Protein AF-A0AAE9XSB2-F1 (afdb_monomer_lite)

Foldseek 3Di:
DDKDKDKDKDFFPAFFDFVVGPDTAGGGIKIKIWIWDWDDDPVDTDIDTDWMKIWHDADPVHHPDTDIDIDDPVRVVVRVCCSVVVPDPPPPPDPPCPDDDDDDDDDDDDDDDDDDDDDDDDDDDDDDD

Radius of gyration: 36.3 Å; chains: 1; bounding box: 43×103×54 Å

Sequence (129 aa):
MTTRTITQTVFFQRPFTLKGYAKTLAPGVYDIEIEEQILDTMTARAYRQTQVSIHLPPDPDRPGVEETLVIDPQVLDAALLDDISSHRPQQRGGRDTTKRRTASAIERGENEGMALANQPGSNTLKLPF

Structure (mmCIF, N/CA/C/O backbone):
data_AF-A0AAE9XSB2-F1
#
_entry.id   AF-A0AAE9XSB2-F1
#
loop_
_atom_site.group_PDB
_atom_site.id
_atom_site.type_symbol
_atom_site.label_atom_id
_atom_site.label_alt_id
_atom_site.label_comp_id
_atom_site.label_asym_id
_atom_site.label_entity_id
_atom_site.label_seq_id
_atom_site.pdbx_PDB_ins_code
_atom_site.Cartn_x
_atom_site.Cartn_y
_atom_site.Cartn_z
_atom_site.occupancy
_atom_site.B_iso_or_equiv
_atom_site.auth_seq_id
_atom_site.auth_comp_id
_atom_site.auth_asym_id
_atom_site.auth_atom_id
_atom_site.pdbx_PDB_model_num
ATOM 1 N N . MET A 1 1 ? -20.238 14.917 5.922 1.00 66.75 1 MET A N 1
ATOM 2 C CA . MET A 1 1 ? -19.422 13.690 5.819 1.00 66.75 1 MET A CA 1
ATOM 3 C C . MET A 1 1 ? -18.073 14.023 6.422 1.00 66.75 1 MET A C 1
ATOM 5 O O . MET A 1 1 ? -17.483 14.994 5.970 1.00 66.75 1 MET A O 1
ATOM 9 N N . THR A 1 2 ? -17.635 13.312 7.461 1.00 84.00 2 THR A N 1
ATOM 10 C CA . THR A 1 2 ? -16.326 13.554 8.087 1.00 84.00 2 THR A CA 1
ATOM 11 C C . THR A 1 2 ? -15.420 12.387 7.730 1.00 84.00 2 THR A C 1
ATOM 13 O O . THR A 1 2 ? -15.697 11.257 8.129 1.00 84.00 2 THR A O 1
ATOM 16 N N . THR A 1 3 ? -14.381 12.649 6.947 1.00 85.69 3 THR A N 1
ATOM 17 C CA . THR A 1 3 ? -13.362 11.668 6.568 1.00 85.69 3 THR A CA 1
ATOM 18 C C . THR A 1 3 ? -12.027 12.058 7.189 1.00 85.69 3 THR A C 1
ATOM 20 O O . THR A 1 3 ? -11.759 13.234 7.450 1.00 85.69 3 THR A O 1
ATOM 23 N N . ARG A 1 4 ? -11.211 11.054 7.495 1.00 90.75 4 ARG A N 1
ATOM 24 C CA . ARG A 1 4 ? -9.850 11.205 7.998 1.00 90.75 4 ARG A CA 1
ATOM 25 C C . ARG A 1 4 ? -8.937 10.342 7.143 1.00 90.75 4 ARG A C 1
ATOM 27 O O . ARG A 1 4 ? -9.234 9.175 6.929 1.00 90.75 4 ARG A O 1
ATOM 34 N N . THR A 1 5 ? -7.803 10.894 6.740 1.00 93.00 5 THR A N 1
ATOM 35 C CA . THR A 1 5 ? -6.742 10.128 6.083 1.00 93.00 5 THR A CA 1
ATOM 36 C C . THR A 1 5 ? -5.683 9.736 7.107 1.00 93.00 5 THR A C 1
ATOM 38 O O . THR A 1 5 ? -5.277 10.557 7.936 1.00 93.00 5 THR A O 1
ATOM 41 N N . ILE A 1 6 ? -5.246 8.480 7.067 1.00 93.81 6 ILE A N 1
ATOM 42 C CA . ILE A 1 6 ? -4.140 7.957 7.867 1.00 93.81 6 ILE A CA 1
ATOM 43 C C . ILE A 1 6 ? -3.034 7.511 6.920 1.00 93.81 6 ILE A C 1
ATOM 45 O O . ILE A 1 6 ? -3.209 6.557 6.168 1.00 93.81 6 ILE A O 1
ATOM 49 N N . THR A 1 7 ? -1.881 8.165 7.000 1.00 94.56 7 THR A N 1
ATOM 50 C CA . THR A 1 7 ? -0.676 7.737 6.286 1.00 94.56 7 THR A CA 1
ATOM 51 C C . THR A 1 7 ? 0.070 6.700 7.116 1.00 94.56 7 THR A C 1
ATOM 53 O O . THR A 1 7 ? 0.304 6.906 8.309 1.00 94.56 7 THR A O 1
ATOM 56 N N . GLN A 1 8 ? 0.428 5.584 6.494 1.00 94.06 8 GLN A N 1
ATOM 57 C CA . GLN A 1 8 ? 1.214 4.514 7.099 1.00 94.06 8 GLN A CA 1
ATOM 58 C C . GLN A 1 8 ? 2.233 3.987 6.098 1.00 94.06 8 GLN A C 1
ATOM 60 O O . GLN A 1 8 ? 2.071 4.137 4.893 1.00 94.06 8 GLN A O 1
ATOM 65 N N . THR A 1 9 ? 3.259 3.321 6.607 1.00 94.12 9 THR A N 1
ATOM 66 C CA . THR A 1 9 ? 4.289 2.695 5.786 1.00 94.12 9 THR A CA 1
ATOM 67 C C . THR A 1 9 ? 4.251 1.193 6.035 1.00 94.12 9 THR A C 1
ATOM 69 O O . THR A 1 9 ? 4.325 0.749 7.183 1.00 94.12 9 THR A O 1
ATOM 72 N N . VAL A 1 10 ? 4.123 0.406 4.969 1.00 92.88 10 VAL A N 1
ATOM 73 C CA . VAL A 1 10 ? 4.097 -1.061 5.022 1.00 92.88 10 VAL A CA 1
ATOM 74 C C . VAL A 1 10 ? 5.321 -1.636 4.325 1.00 92.88 10 VAL A C 1
ATOM 76 O O . VAL A 1 10 ? 5.852 -1.058 3.378 1.00 92.88 10 VAL A O 1
ATOM 79 N N . PHE A 1 11 ? 5.787 -2.784 4.806 1.00 93.19 11 PHE A N 1
ATOM 80 C CA . PHE A 1 11 ? 6.932 -3.479 4.236 1.00 93.19 11 PHE A CA 1
ATOM 81 C C . PHE A 1 11 ? 6.503 -4.842 3.710 1.00 93.19 11 PHE A C 1
ATOM 83 O O . PHE A 1 11 ? 5.978 -5.654 4.468 1.00 93.19 11 PHE A O 1
ATOM 90 N N . PHE A 1 12 ? 6.773 -5.085 2.430 1.00 93.06 12 PHE A N 1
ATOM 91 C CA . PHE A 1 12 ? 6.585 -6.377 1.785 1.00 93.06 12 PHE A CA 1
ATOM 92 C C . PHE A 1 12 ? 7.937 -7.059 1.621 1.00 93.06 12 PHE A C 1
ATOM 94 O O . PHE A 1 12 ? 8.843 -6.531 0.969 1.00 93.06 12 PHE A O 1
ATOM 101 N N . GLN A 1 13 ? 8.079 -8.254 2.187 1.00 91.75 13 GLN A N 1
ATOM 102 C CA . GLN A 1 13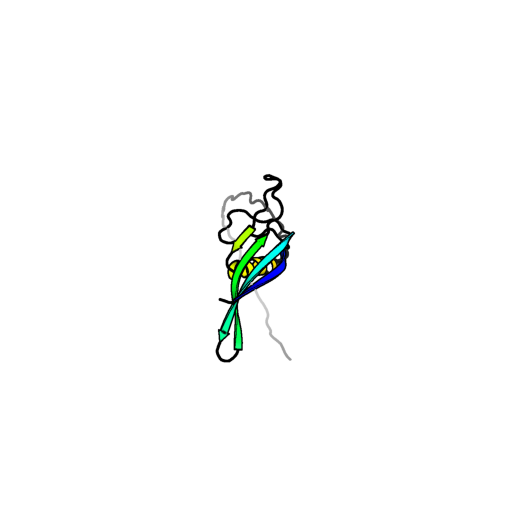 ? 9.316 -9.030 2.107 1.00 91.75 13 GLN A CA 1
ATOM 103 C C . GLN A 1 13 ? 9.529 -9.629 0.717 1.00 91.75 13 GLN A C 1
ATOM 105 O O . GLN A 1 13 ? 10.653 -9.991 0.356 1.00 91.75 13 GLN A O 1
ATOM 110 N N . ARG A 1 14 ? 8.451 -9.786 -0.056 1.00 89.44 14 ARG A N 1
ATOM 111 C CA . ARG A 1 14 ? 8.451 -10.514 -1.326 1.00 89.44 14 ARG A CA 1
ATOM 112 C C . ARG A 1 14 ? 7.662 -9.786 -2.405 1.00 89.44 14 ARG A C 1
ATOM 114 O O . ARG A 1 14 ? 6.856 -8.915 -2.089 1.00 89.44 14 ARG A O 1
ATOM 121 N N . PRO A 1 15 ? 7.891 -10.137 -3.684 1.00 91.56 15 PRO A N 1
ATOM 122 C CA . PRO A 1 15 ? 7.039 -9.651 -4.751 1.00 91.56 15 PRO A CA 1
ATOM 123 C C . PRO A 1 15 ? 5.589 -10.065 -4.498 1.00 91.56 15 PRO A C 1
ATOM 125 O O . PRO A 1 15 ? 5.328 -11.231 -4.197 1.00 91.56 15 PRO A O 1
ATOM 128 N N . PHE A 1 16 ? 4.662 -9.127 -4.642 1.00 90.94 16 PHE A N 1
ATOM 129 C CA . PHE A 1 16 ? 3.240 -9.341 -4.382 1.00 90.94 16 PHE A CA 1
ATOM 130 C C . PHE A 1 16 ? 2.395 -8.808 -5.540 1.00 90.94 16 PHE A C 1
ATOM 132 O O . PHE A 1 16 ? 2.852 -8.023 -6.373 1.00 90.94 16 PHE A O 1
ATOM 139 N N . THR A 1 17 ? 1.149 -9.264 -5.619 1.00 90.19 17 THR A N 1
ATOM 140 C CA . THR A 1 17 ? 0.180 -8.791 -6.615 1.00 90.19 17 THR A CA 1
ATOM 141 C C . THR A 1 17 ? -1.041 -8.249 -5.897 1.00 90.19 17 THR A C 1
ATOM 143 O O . THR A 1 17 ? -1.435 -8.763 -4.851 1.00 90.19 17 THR A O 1
ATOM 146 N N . LEU A 1 18 ? -1.639 -7.202 -6.455 1.00 90.56 18 LEU A N 1
ATOM 147 C CA . LEU A 1 18 ? -2.861 -6.612 -5.927 1.00 90.56 18 LEU A CA 1
ATOM 148 C C . LEU A 1 18 ? -4.009 -6.938 -6.870 1.00 90.56 18 LEU A C 1
ATOM 150 O O . LEU A 1 18 ? -3.881 -6.854 -8.093 1.00 90.56 18 LEU A O 1
ATOM 154 N N . LYS A 1 19 ? -5.161 -7.305 -6.311 1.00 86.19 19 LYS A N 1
ATOM 155 C CA . LYS A 1 19 ? -6.351 -7.578 -7.116 1.00 86.19 19 LYS A CA 1
ATOM 156 C C . LYS A 1 19 ? -6.744 -6.314 -7.887 1.00 86.19 19 LYS A C 1
ATOM 158 O O . LYS A 1 19 ? -6.978 -5.274 -7.286 1.00 86.19 19 LYS A O 1
ATOM 163 N N . GLY A 1 20 ? -6.844 -6.425 -9.211 1.00 81.69 20 GLY A N 1
ATOM 164 C CA . GLY A 1 20 ? -7.117 -5.286 -10.097 1.00 81.69 20 GLY A CA 1
ATOM 165 C C . GLY A 1 20 ? -5.863 -4.608 -10.654 1.00 81.69 20 GLY A C 1
ATOM 166 O O . GLY A 1 20 ? -5.986 -3.764 -11.536 1.00 81.69 20 GLY A O 1
ATOM 167 N N . TYR A 1 21 ? -4.669 -5.024 -10.223 1.00 86.69 21 TYR A N 1
ATOM 168 C CA . TYR A 1 21 ? -3.400 -4.580 -10.783 1.00 86.69 21 TYR A CA 1
ATOM 169 C C . TYR A 1 21 ? -2.684 -5.749 -11.464 1.00 86.69 21 TYR A C 1
ATOM 171 O O . TYR A 1 21 ? -2.378 -6.765 -10.846 1.00 86.69 21 TYR A O 1
ATOM 179 N N . ALA A 1 22 ? -2.450 -5.627 -12.771 1.00 84.50 22 ALA A N 1
ATOM 180 C CA . ALA A 1 22 ? -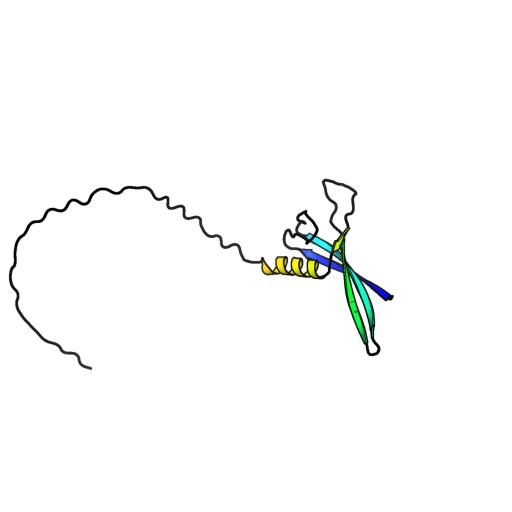1.924 -6.730 -13.577 1.00 84.50 22 ALA A CA 1
ATOM 181 C C . ALA A 1 22 ? -0.424 -6.988 -13.358 1.00 84.50 22 ALA A C 1
ATOM 183 O O . ALA A 1 22 ? 0.060 -8.078 -13.661 1.00 84.50 22 ALA A O 1
ATOM 184 N N . LYS A 1 23 ? 0.322 -5.991 -12.868 1.00 85.88 23 LYS A N 1
ATOM 185 C CA . LYS A 1 23 ? 1.762 -6.124 -12.642 1.00 85.88 23 LYS A CA 1
ATOM 186 C C . LYS A 1 23 ? 2.040 -6.681 -11.245 1.00 85.88 23 LYS A C 1
ATOM 188 O O . LYS A 1 23 ? 1.304 -6.442 -10.291 1.00 85.88 23 LYS A O 1
ATOM 193 N N . THR A 1 24 ? 3.141 -7.415 -11.133 1.00 89.94 24 THR A N 1
ATOM 194 C CA . THR A 1 24 ? 3.710 -7.798 -9.836 1.00 89.94 24 THR A CA 1
ATOM 195 C C . THR A 1 24 ? 4.551 -6.646 -9.305 1.00 89.94 24 THR A C 1
ATOM 197 O O . THR A 1 24 ? 5.398 -6.122 -10.026 1.00 89.94 24 THR A O 1
ATOM 200 N N . LEU A 1 25 ? 4.309 -6.261 -8.056 1.00 90.19 25 LEU A N 1
ATOM 201 C CA . LEU A 1 25 ? 5.059 -5.230 -7.353 1.00 90.19 25 LEU A CA 1
ATOM 202 C C . LEU A 1 25 ? 6.299 -5.838 -6.700 1.00 90.19 25 LEU A C 1
ATOM 204 O O . LEU A 1 25 ? 6.290 -6.993 -6.272 1.00 90.19 25 LEU A O 1
ATOM 208 N N . ALA A 1 26 ? 7.383 -5.067 -6.655 1.00 89.75 26 ALA A N 1
ATOM 209 C CA . ALA A 1 26 ? 8.642 -5.504 -6.065 1.00 89.75 26 ALA A CA 1
ATOM 210 C C . ALA A 1 26 ? 8.534 -5.598 -4.528 1.00 89.75 26 ALA A C 1
ATOM 212 O O . ALA A 1 26 ? 7.745 -4.873 -3.924 1.00 89.75 26 ALA A O 1
ATOM 213 N N . PRO A 1 27 ? 9.334 -6.444 -3.860 1.00 92.69 27 PRO A N 1
ATOM 214 C CA . PRO A 1 27 ? 9.486 -6.353 -2.412 1.00 92.69 27 PRO A CA 1
ATOM 215 C C . PRO A 1 27 ? 10.057 -4.986 -2.035 1.00 92.69 27 PRO A C 1
ATOM 217 O O . PRO A 1 27 ? 10.897 -4.439 -2.753 1.00 92.69 27 PRO A O 1
ATOM 220 N N . GLY A 1 28 ? 9.633 -4.446 -0.899 1.00 92.00 28 GLY A N 1
ATOM 221 C CA . GLY A 1 28 ? 10.099 -3.141 -0.464 1.00 92.00 28 GLY A CA 1
ATOM 222 C C . GLY A 1 28 ? 9.169 -2.445 0.508 1.00 92.00 28 GLY A C 1
ATOM 223 O O . GLY A 1 28 ? 8.214 -3.017 1.034 1.00 92.00 28 GLY A O 1
ATOM 224 N N . VAL A 1 29 ? 9.509 -1.188 0.753 1.00 92.62 29 VAL A N 1
ATOM 225 C CA . VAL A 1 29 ? 8.753 -0.273 1.599 1.00 92.62 29 VAL A CA 1
ATOM 226 C C . VAL A 1 29 ? 7.800 0.516 0.710 1.00 92.62 29 VAL A C 1
ATOM 228 O O . VAL A 1 29 ? 8.226 1.056 -0.308 1.00 92.62 29 VAL A O 1
ATOM 231 N N . TYR A 1 30 ? 6.532 0.565 1.101 1.00 93.25 30 TYR A N 1
ATOM 232 C CA . TYR A 1 30 ? 5.481 1.283 0.391 1.00 93.25 30 TYR A CA 1
ATOM 233 C C . TYR A 1 30 ? 4.754 2.206 1.357 1.00 93.25 30 TYR A C 1
ATOM 235 O O . TYR A 1 30 ? 4.355 1.784 2.447 1.00 93.25 30 TYR A O 1
ATOM 243 N N . ASP A 1 31 ? 4.552 3.448 0.933 1.00 94.31 31 ASP A N 1
ATOM 244 C CA . ASP A 1 31 ? 3.713 4.394 1.652 1.00 94.31 31 ASP A CA 1
ATOM 245 C C . ASP A 1 31 ? 2.265 4.232 1.205 1.00 94.31 31 ASP A C 1
ATOM 247 O O . ASP A 1 31 ? 1.954 4.142 0.014 1.00 94.31 31 ASP A O 1
ATOM 251 N N . ILE A 1 32 ? 1.377 4.167 2.188 1.00 95.00 32 ILE A N 1
ATOM 252 C CA . ILE A 1 32 ? -0.049 3.973 1.988 1.00 95.00 32 ILE A CA 1
ATOM 253 C C . ILE A 1 32 ? -0.841 5.049 2.716 1.00 95.00 32 ILE A C 1
ATOM 255 O O . ILE A 1 32 ? -0.471 5.520 3.792 1.00 95.00 32 ILE A O 1
ATOM 259 N N . GLU A 1 33 ? -1.982 5.397 2.150 1.00 95.75 33 GLU A N 1
ATOM 260 C CA . GLU A 1 33 ? -2.959 6.292 2.744 1.00 95.75 33 GLU A CA 1
ATOM 261 C C . GLU A 1 33 ? -4.276 5.548 2.884 1.00 95.75 33 GLU A C 1
ATOM 263 O O . GLU A 1 33 ? -4.861 5.096 1.904 1.00 95.75 33 GLU A O 1
ATOM 268 N N . ILE A 1 34 ? -4.743 5.412 4.117 1.00 95.00 34 ILE A N 1
ATOM 269 C CA . ILE A 1 34 ? -6.026 4.799 4.429 1.00 95.00 34 ILE A CA 1
ATOM 270 C C . ILE A 1 34 ? -7.033 5.915 4.644 1.00 95.00 34 ILE A C 1
ATOM 272 O O . ILE A 1 34 ? -6.868 6.750 5.535 1.00 95.00 34 ILE A O 1
ATOM 276 N N . GLU A 1 35 ? -8.088 5.917 3.843 1.00 93.75 35 GLU A N 1
ATOM 277 C CA . GLU A 1 35 ? -9.221 6.799 4.055 1.00 93.75 35 GLU A CA 1
ATOM 278 C C . GLU A 1 35 ? -10.208 6.131 5.013 1.00 93.75 35 GLU A C 1
ATOM 280 O O . GLU A 1 35 ? -10.747 5.054 4.746 1.00 93.75 35 GLU A O 1
ATOM 285 N N . GLU A 1 36 ? -10.437 6.774 6.153 1.00 93.06 36 GLU A N 1
ATOM 286 C CA . GLU A 1 36 ? -11.423 6.377 7.145 1.00 93.06 36 GLU A CA 1
ATOM 287 C C . GLU A 1 36 ? -12.614 7.328 7.114 1.00 93.06 36 GLU A C 1
ATOM 289 O O . GLU A 1 36 ? -12.495 8.540 7.315 1.00 93.06 36 GLU A O 1
ATOM 294 N N . GLN A 1 37 ? -13.802 6.766 6.945 1.00 90.00 37 GLN A N 1
ATOM 295 C CA . GLN A 1 37 ? -15.039 7.481 7.184 1.00 90.00 37 GLN A CA 1
ATOM 296 C C . GLN A 1 37 ? -15.382 7.420 8.672 1.00 90.00 37 GLN A C 1
ATOM 298 O O . GLN A 1 37 ? -15.419 6.343 9.272 1.00 90.00 37 GLN A O 1
ATOM 303 N N . ILE A 1 38 ? -15.679 8.582 9.255 1.00 88.75 38 ILE A N 1
ATOM 304 C CA . ILE A 1 38 ? -16.196 8.685 10.616 1.00 88.75 38 ILE A CA 1
ATOM 305 C C . ILE A 1 38 ? -17.713 8.507 10.568 1.00 88.75 38 ILE A C 1
ATOM 307 O O . ILE A 1 38 ? -18.436 9.309 9.971 1.00 88.75 38 ILE A O 1
ATOM 311 N N . LEU A 1 39 ? -18.187 7.455 11.223 1.00 87.25 39 LEU A N 1
ATOM 312 C CA . LEU A 1 39 ? -19.595 7.197 11.466 1.00 87.25 39 LEU A CA 1
ATOM 313 C C . LEU A 1 39 ? -19.910 7.702 12.873 1.00 87.25 39 LEU A C 1
ATOM 315 O O . LEU A 1 39 ? -19.542 7.085 13.874 1.00 87.25 39 LEU A O 1
ATOM 319 N N . ASP A 1 40 ? -20.557 8.862 12.939 1.00 78.56 40 ASP A N 1
ATOM 320 C CA . ASP A 1 40 ? -21.044 9.414 14.199 1.00 78.56 40 ASP A CA 1
ATOM 321 C C . ASP A 1 40 ? -22.340 8.685 14.567 1.00 78.56 40 ASP A C 1
ATOM 323 O O . ASP A 1 40 ? -23.409 8.943 14.009 1.00 78.56 40 ASP A O 1
ATOM 327 N N . THR A 1 41 ? -22.219 7.672 15.422 1.00 75.88 41 THR A N 1
ATOM 328 C CA . THR A 1 41 ? -23.378 6.960 15.962 1.00 75.88 41 THR A CA 1
ATOM 329 C C . THR A 1 41 ? -23.781 7.621 17.272 1.00 75.88 41 THR A C 1
ATOM 331 O O . THR A 1 41 ? -22.934 8.158 17.979 1.00 75.88 41 THR A O 1
ATOM 334 N N . MET A 1 42 ? -25.063 7.550 17.640 1.00 77.44 42 MET A N 1
ATOM 335 C CA . MET A 1 42 ? -25.606 8.241 18.825 1.00 77.44 42 MET A CA 1
ATOM 336 C C . MET A 1 42 ? -24.881 7.927 20.148 1.00 77.44 42 MET A C 1
ATOM 338 O O . MET A 1 42 ? -25.099 8.618 21.137 1.00 77.44 42 MET A O 1
ATOM 342 N N . THR A 1 43 ? -24.059 6.877 20.192 1.00 75.50 43 THR A N 1
ATOM 343 C CA . THR A 1 43 ? -23.405 6.381 21.410 1.00 75.50 43 THR A CA 1
ATOM 344 C C . THR A 1 43 ? -21.877 6.344 21.317 1.00 75.50 43 THR A C 1
ATOM 346 O O . THR A 1 43 ? -21.222 6.230 22.349 1.00 75.50 43 THR A O 1
ATOM 349 N N . ALA A 1 44 ? -21.295 6.426 20.115 1.00 72.81 44 ALA A N 1
ATOM 350 C CA . ALA A 1 44 ? -19.851 6.330 19.910 1.00 72.81 44 ALA A CA 1
ATOM 351 C C . ALA A 1 44 ? -19.418 6.831 18.526 1.00 72.81 44 ALA A C 1
ATOM 353 O O . ALA A 1 44 ? -20.166 6.776 17.546 1.00 72.81 44 ALA A O 1
ATOM 354 N N . ARG A 1 45 ? -18.145 7.219 18.424 1.00 79.06 45 ARG A N 1
ATOM 355 C CA . ARG A 1 45 ? -17.494 7.445 17.136 1.00 79.06 45 ARG A CA 1
ATOM 356 C C . ARG A 1 45 ? -16.988 6.110 16.584 1.00 79.06 45 ARG A C 1
ATOM 358 O O . ARG A 1 45 ? -16.063 5.529 17.147 1.00 79.06 45 ARG A O 1
ATOM 365 N N . ALA A 1 46 ? -17.597 5.635 15.502 1.00 83.75 46 ALA A N 1
ATOM 366 C CA . ALA A 1 46 ? -17.143 4.464 14.760 1.00 83.75 46 ALA A CA 1
ATOM 367 C C . ALA A 1 46 ? -16.334 4.899 13.529 1.00 83.75 46 ALA A C 1
ATOM 369 O O . ALA A 1 46 ? -16.571 5.965 12.962 1.00 83.75 46 ALA A O 1
ATOM 370 N N . TYR A 1 47 ? -15.378 4.070 13.115 1.00 86.06 47 TYR A N 1
ATOM 371 C CA . TYR A 1 47 ? -14.519 4.328 11.961 1.00 86.06 47 TYR A CA 1
ATOM 372 C C . TYR A 1 47 ? -14.630 3.152 11.001 1.00 86.06 47 TYR A C 1
ATOM 374 O O . TYR A 1 47 ? -14.577 1.996 11.422 1.00 86.06 47 TYR A O 1
ATOM 382 N N . ARG A 1 48 ? -14.804 3.444 9.714 1.00 88.81 48 ARG A N 1
ATOM 383 C CA . ARG A 1 48 ? -14.763 2.439 8.653 1.00 88.81 48 ARG A CA 1
ATOM 384 C C . ARG A 1 48 ? -13.739 2.871 7.621 1.00 88.81 48 ARG A C 1
ATOM 386 O O . ARG A 1 48 ? -13.865 3.957 7.067 1.00 88.81 48 ARG A O 1
ATOM 393 N N . GLN A 1 49 ? -12.787 1.995 7.326 1.00 91.75 49 GLN A N 1
ATOM 394 C CA . GLN A 1 49 ? -11.892 2.178 6.190 1.00 91.75 49 GLN A CA 1
ATOM 395 C C . GLN A 1 49 ? -12.702 2.048 4.898 1.00 91.75 49 GLN A C 1
ATOM 397 O O . GLN A 1 49 ? -13.412 1.058 4.696 1.00 91.75 49 GLN A O 1
ATOM 402 N N . THR A 1 50 ? -12.655 3.074 4.058 1.00 90.25 50 THR A N 1
ATOM 403 C CA . THR A 1 50 ? -13.381 3.118 2.784 1.00 90.25 50 THR A CA 1
ATOM 404 C C . THR A 1 50 ? -12.475 2.819 1.607 1.00 90.25 50 THR A C 1
ATOM 406 O O . THR A 1 50 ? -12.947 2.258 0.622 1.00 90.25 50 THR A O 1
ATOM 409 N N . GLN A 1 51 ? -11.195 3.174 1.708 1.00 92.69 51 GLN A N 1
ATOM 410 C CA . GLN A 1 51 ? -10.249 3.067 0.609 1.00 92.69 51 GLN A CA 1
ATOM 411 C C . GLN A 1 51 ? -8.810 3.036 1.125 1.00 92.69 51 GLN A C 1
ATOM 413 O O . GLN A 1 51 ? -8.512 3.631 2.161 1.00 92.69 51 GLN A O 1
ATOM 418 N N . VAL A 1 52 ? -7.919 2.385 0.376 1.00 94.75 52 VAL A N 1
ATOM 419 C CA . VAL A 1 52 ? -6.471 2.515 0.553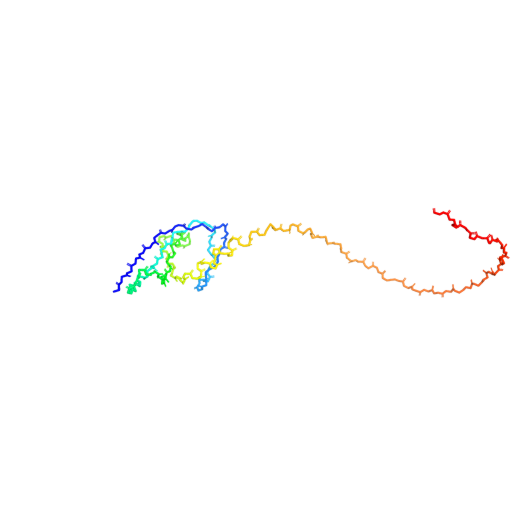 1.00 94.75 52 VAL A CA 1
ATOM 420 C C . VAL A 1 52 ? -5.828 2.972 -0.750 1.00 94.75 52 VAL A C 1
ATOM 422 O O . VAL A 1 52 ? -6.062 2.382 -1.803 1.00 94.75 52 VAL A O 1
ATOM 425 N N . SER A 1 53 ? -5.000 4.005 -0.669 1.00 94.75 53 SER A N 1
ATOM 426 C CA . SER A 1 53 ? -4.136 4.468 -1.751 1.00 94.75 53 SER A CA 1
ATOM 427 C C . SER A 1 53 ? -2.705 4.016 -1.470 1.00 94.75 53 SER A C 1
ATOM 429 O O . SER A 1 53 ? -2.199 4.250 -0.379 1.00 94.75 53 SER A O 1
ATOM 431 N N . ILE A 1 54 ? -2.051 3.358 -2.423 1.00 93.62 54 ILE A N 1
ATOM 432 C CA . ILE A 1 54 ? -0.664 2.893 -2.317 1.00 93.62 54 ILE A CA 1
ATOM 433 C C . ILE A 1 54 ? 0.185 3.693 -3.291 1.00 93.62 54 ILE A C 1
ATOM 435 O O . ILE A 1 54 ? -0.088 3.683 -4.491 1.00 93.62 54 ILE A O 1
ATOM 439 N N . HIS A 1 55 ? 1.230 4.336 -2.786 1.00 92.50 55 HIS A N 1
ATOM 440 C CA . HIS A 1 55 ? 2.209 5.042 -3.603 1.00 92.50 55 HIS A CA 1
ATOM 441 C C . HIS A 1 55 ? 3.270 4.060 -4.087 1.00 92.50 55 HIS A C 1
ATOM 443 O O . HIS A 1 55 ? 3.962 3.426 -3.286 1.00 92.50 55 HIS A O 1
ATOM 449 N N . LEU A 1 56 ? 3.366 3.887 -5.403 1.00 89.25 56 LEU A N 1
ATOM 450 C CA . LEU A 1 56 ? 4.347 2.996 -6.002 1.00 89.25 56 LEU A CA 1
ATOM 451 C C . LEU A 1 56 ? 5.706 3.691 -6.131 1.00 89.25 56 LEU A C 1
ATOM 453 O O . LEU A 1 56 ? 5.764 4.892 -6.408 1.00 89.25 56 LEU A O 1
ATOM 457 N N . PRO A 1 57 ? 6.812 2.942 -5.980 1.00 82.88 57 PRO A N 1
ATOM 458 C CA . PRO A 1 57 ? 8.131 3.475 -6.262 1.00 82.88 57 PRO A CA 1
ATOM 459 C C . PRO A 1 57 ? 8.244 3.863 -7.746 1.00 82.88 57 PRO A C 1
ATOM 461 O O . PRO A 1 57 ? 7.571 3.261 -8.589 1.00 82.88 57 PRO A O 1
ATOM 464 N N . PRO A 1 58 ? 9.123 4.824 -8.085 1.00 81.69 58 PRO A N 1
ATOM 465 C CA . PRO A 1 58 ? 9.338 5.247 -9.462 1.00 81.69 58 PRO A CA 1
ATOM 466 C C . PRO A 1 58 ? 9.662 4.059 -10.370 1.00 81.69 58 PRO A C 1
ATOM 468 O O . PRO A 1 58 ? 10.596 3.298 -10.102 1.00 81.69 58 PRO A O 1
ATOM 471 N N . ASP A 1 59 ? 8.902 3.915 -11.453 1.00 78.75 59 ASP A N 1
ATOM 472 C CA . ASP A 1 59 ? 9.148 2.878 -12.451 1.00 78.75 59 ASP A CA 1
ATOM 473 C C . ASP A 1 59 ? 10.388 3.282 -13.283 1.00 78.75 59 ASP A C 1
ATOM 475 O O . ASP A 1 59 ? 10.393 4.361 -13.889 1.00 78.75 59 ASP A O 1
ATOM 479 N N . PRO A 1 60 ? 11.463 2.468 -13.320 1.00 76.81 60 PRO A N 1
ATOM 480 C CA . PRO A 1 60 ? 12.665 2.790 -14.088 1.00 76.81 60 PRO A CA 1
ATOM 481 C C . PRO A 1 60 ? 12.398 2.872 -15.597 1.00 76.81 60 PRO A C 1
ATOM 483 O O . PRO A 1 60 ? 13.114 3.591 -16.295 1.00 76.81 60 PRO A O 1
ATOM 486 N N . ASP A 1 61 ? 11.358 2.196 -16.095 1.00 78.69 61 ASP A N 1
ATOM 487 C CA . ASP A 1 61 ? 10.938 2.270 -17.496 1.00 78.69 61 ASP A CA 1
ATOM 488 C C . ASP A 1 61 ? 10.128 3.547 -17.786 1.00 78.69 61 ASP A C 1
ATOM 490 O O . ASP A 1 61 ? 9.935 3.923 -18.947 1.00 78.69 61 ASP A O 1
ATOM 494 N N . ARG A 1 62 ? 9.640 4.233 -16.743 1.00 77.19 62 ARG A N 1
ATOM 495 C CA . ARG A 1 62 ? 8.863 5.480 -16.830 1.00 77.19 62 ARG A CA 1
ATOM 496 C C . ARG A 1 62 ? 9.362 6.515 -15.816 1.00 77.19 62 ARG A C 1
ATOM 498 O O . ARG A 1 62 ? 8.639 6.871 -14.881 1.00 77.19 62 ARG A O 1
ATOM 505 N N . PRO A 1 63 ? 10.584 7.041 -16.005 1.00 77.56 63 PRO A N 1
ATOM 506 C CA . PRO A 1 63 ? 11.152 8.015 -15.085 1.00 77.56 63 PRO A CA 1
ATOM 507 C C . PRO A 1 63 ? 10.267 9.266 -14.994 1.00 77.56 63 PRO A C 1
ATOM 509 O O . PRO A 1 63 ? 9.861 9.829 -16.011 1.00 77.56 63 PRO A O 1
ATOM 512 N N . GLY A 1 64 ? 9.985 9.705 -13.766 1.00 77.75 64 GLY A N 1
ATOM 513 C CA . GLY A 1 64 ? 9.179 10.900 -13.487 1.00 77.75 64 GLY A CA 1
ATOM 514 C C . GLY A 1 64 ? 7.665 10.676 -13.446 1.00 77.75 64 GLY A C 1
ATOM 515 O O . GLY A 1 64 ? 6.927 11.649 -13.323 1.00 77.75 64 GLY A O 1
ATOM 516 N N . VAL A 1 65 ? 7.194 9.428 -13.539 1.00 80.69 65 VAL A N 1
ATOM 517 C CA . VAL A 1 65 ? 5.785 9.082 -13.313 1.00 80.69 65 VAL A CA 1
ATOM 518 C C . VAL A 1 65 ? 5.621 8.552 -11.891 1.00 80.69 65 VAL A C 1
ATOM 520 O O . VAL A 1 65 ? 6.143 7.489 -11.562 1.00 80.69 65 VAL A O 1
ATOM 523 N N . GLU A 1 66 ? 4.884 9.289 -11.061 1.00 83.62 66 GLU A N 1
ATOM 524 C CA . GLU A 1 66 ? 4.379 8.788 -9.781 1.00 83.62 66 GLU A CA 1
ATOM 525 C C . GLU A 1 66 ? 3.063 8.047 -10.033 1.00 83.62 66 GLU A C 1
ATOM 527 O O . GLU A 1 66 ? 2.140 8.587 -10.647 1.00 83.62 66 GLU A O 1
ATOM 532 N N . GLU A 1 67 ? 2.987 6.789 -9.604 1.00 87.94 67 GLU A N 1
ATOM 533 C CA . GLU A 1 67 ? 1.796 5.957 -9.767 1.00 87.94 67 GLU A CA 1
ATOM 534 C C . GLU A 1 67 ? 1.198 5.672 -8.388 1.00 87.94 67 GLU A C 1
ATOM 536 O O . GLU A 1 67 ? 1.864 5.134 -7.504 1.00 87.94 67 GLU A O 1
ATOM 541 N N . THR A 1 68 ? -0.072 6.032 -8.206 1.00 91.06 68 THR A N 1
ATOM 542 C CA . THR A 1 68 ? -0.831 5.738 -6.987 1.00 91.06 68 THR A CA 1
ATOM 543 C C . THR A 1 68 ? -1.939 4.753 -7.323 1.00 91.06 68 THR A C 1
ATOM 545 O O . THR A 1 68 ? -2.767 5.004 -8.202 1.00 91.06 68 THR A O 1
ATOM 548 N N . LEU A 1 69 ? -1.974 3.627 -6.614 1.00 91.56 69 LEU A N 1
ATOM 549 C CA . LEU A 1 69 ? -3.013 2.617 -6.768 1.00 91.56 69 LEU A CA 1
ATOM 550 C C . LEU A 1 69 ? -4.080 2.775 -5.702 1.00 91.56 69 LEU A C 1
ATOM 552 O O . LEU A 1 69 ? -3.781 2.769 -4.515 1.00 91.56 69 LEU A O 1
ATOM 556 N N . VAL A 1 70 ? -5.333 2.830 -6.134 1.00 93.94 70 VAL A N 1
ATOM 557 C CA . VAL A 1 70 ? -6.492 2.822 -5.247 1.00 93.94 70 VAL A CA 1
ATOM 558 C C . VAL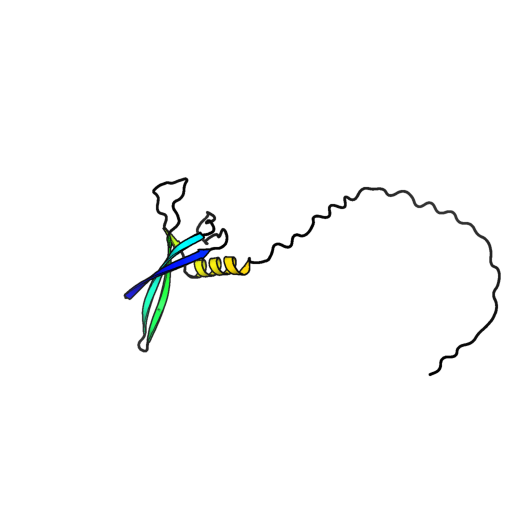 A 1 70 ? -7.044 1.405 -5.159 1.00 93.94 70 VAL A C 1
ATOM 560 O O . VAL A 1 70 ? -7.454 0.833 -6.171 1.00 93.94 70 VAL A O 1
ATOM 563 N N . ILE A 1 71 ? -7.068 0.842 -3.954 1.00 93.75 71 ILE A N 1
ATOM 564 C CA . ILE A 1 71 ? -7.551 -0.512 -3.683 1.00 93.75 71 ILE A CA 1
ATOM 565 C C . ILE A 1 71 ? -8.524 -0.546 -2.499 1.00 93.75 71 ILE A C 1
ATOM 567 O O . ILE A 1 71 ? -8.584 0.367 -1.673 1.00 93.75 71 ILE A O 1
ATOM 571 N N . ASP A 1 72 ? -9.287 -1.636 -2.413 1.00 93.12 72 ASP A N 1
ATOM 572 C CA . ASP A 1 72 ? -10.095 -1.942 -1.232 1.00 93.12 72 ASP A CA 1
ATOM 573 C C . ASP A 1 72 ? -9.177 -2.356 -0.060 1.00 93.12 72 ASP A C 1
ATOM 575 O O . ASP A 1 72 ? -8.219 -3.106 -0.292 1.00 93.12 72 ASP A O 1
ATOM 579 N N . PRO A 1 73 ? -9.459 -1.928 1.186 1.00 92.50 73 PRO A N 1
ATOM 580 C CA . PRO A 1 73 ? -8.681 -2.330 2.360 1.00 92.50 73 PRO A CA 1
ATOM 581 C C . PRO A 1 73 ? -8.467 -3.848 2.489 1.00 92.50 73 PRO A C 1
ATOM 583 O O . PRO A 1 73 ? -7.370 -4.292 2.822 1.00 92.50 73 PRO A O 1
ATOM 586 N N . GLN A 1 74 ? -9.458 -4.666 2.119 1.00 93.06 74 GLN A N 1
ATOM 587 C CA . GLN A 1 74 ? -9.359 -6.130 2.186 1.00 93.06 74 GLN A CA 1
ATOM 588 C C . GLN A 1 74 ? -8.318 -6.702 1.216 1.00 93.06 74 GLN A C 1
ATOM 590 O O . GLN A 1 74 ? -7.778 -7.785 1.444 1.00 93.06 74 GLN A O 1
ATOM 595 N N . VAL A 1 75 ? -8.038 -5.999 0.113 1.00 93.31 75 VAL A N 1
ATOM 596 C CA . VAL A 1 75 ? -7.002 -6.405 -0.845 1.00 93.31 75 VAL A CA 1
ATOM 597 C C . VAL A 1 75 ? -5.615 -6.191 -0.243 1.00 93.31 75 VAL A C 1
ATOM 599 O O . VAL A 1 75 ? -4.750 -7.048 -0.431 1.00 93.31 75 VAL A O 1
ATOM 602 N N . LEU A 1 76 ? -5.412 -5.102 0.509 1.00 92.81 76 LEU A N 1
ATOM 603 C CA . LEU A 1 76 ? -4.165 -4.873 1.240 1.00 92.81 76 LEU A CA 1
ATOM 604 C C . LEU A 1 76 ? -3.956 -5.951 2.310 1.00 92.81 76 LEU A C 1
ATOM 606 O O . LEU A 1 76 ? -2.886 -6.555 2.363 1.00 92.81 76 LEU A O 1
ATOM 610 N N . ASP A 1 77 ? -4.986 -6.233 3.111 1.00 93.00 77 ASP A N 1
ATOM 611 C CA . ASP A 1 77 ? -4.919 -7.244 4.173 1.00 93.00 77 ASP A CA 1
ATOM 612 C C . ASP A 1 77 ? -4.576 -8.632 3.621 1.00 93.00 77 ASP A C 1
ATOM 614 O O . ASP A 1 77 ? -3.730 -9.340 4.170 1.00 93.00 77 ASP A O 1
ATOM 618 N N . ALA A 1 78 ? -5.191 -9.019 2.500 1.00 93.00 78 ALA A N 1
ATOM 619 C CA . ALA A 1 78 ? -4.899 -10.286 1.839 1.00 93.00 78 ALA A CA 1
ATOM 620 C C . ALA A 1 78 ? -3.448 -10.356 1.333 1.00 93.00 78 ALA A C 1
ATOM 622 O O . ALA A 1 78 ? -2.800 -11.392 1.490 1.00 93.00 78 ALA A O 1
ATOM 623 N N . ALA A 1 79 ? -2.927 -9.266 0.759 1.00 92.12 79 ALA A N 1
ATOM 624 C CA . ALA A 1 79 ? -1.544 -9.201 0.289 1.00 92.12 79 ALA A CA 1
ATOM 625 C C . ALA A 1 79 ? -0.537 -9.290 1.449 1.00 92.12 79 ALA A C 1
ATOM 627 O O . ALA A 1 79 ? 0.446 -10.023 1.352 1.00 92.12 79 ALA A O 1
ATOM 628 N N . LEU A 1 80 ? -0.802 -8.603 2.566 1.00 92.31 80 LEU A N 1
ATOM 629 C CA . LEU A 1 80 ? 0.026 -8.689 3.774 1.00 92.31 80 LEU A CA 1
ATOM 630 C C . LEU A 1 80 ? -0.015 -10.096 4.386 1.00 92.31 80 LEU A C 1
ATOM 632 O O . LEU A 1 80 ? 1.013 -10.628 4.803 1.00 92.31 80 LEU A O 1
ATOM 636 N N . LEU A 1 81 ? -1.188 -10.734 4.406 1.00 92.75 81 LEU A N 1
ATOM 637 C CA . LEU A 1 81 ? -1.328 -12.096 4.913 1.00 92.75 81 LEU A CA 1
ATOM 638 C C . LEU A 1 81 ? -0.569 -13.115 4.049 1.00 92.75 81 LEU A C 1
ATOM 640 O O . LEU A 1 81 ? 0.056 -14.029 4.594 1.00 92.75 81 LEU A O 1
ATOM 644 N N . ASP A 1 82 ? -0.586 -12.975 2.722 1.00 89.81 82 ASP A N 1
ATOM 645 C CA . ASP A 1 82 ? 0.206 -13.829 1.828 1.00 89.81 82 ASP A CA 1
ATOM 646 C C . ASP A 1 82 ? 1.719 -13.612 2.021 1.00 89.81 82 ASP A C 1
ATOM 648 O O . ASP A 1 82 ? 2.493 -14.577 2.100 1.00 89.81 82 ASP A O 1
ATOM 652 N N . ASP A 1 83 ? 2.146 -12.358 2.212 1.00 90.44 83 ASP A N 1
ATOM 653 C CA . ASP A 1 83 ? 3.547 -12.029 2.490 1.00 90.44 83 ASP A CA 1
ATOM 654 C C . ASP A 1 83 ? 4.047 -12.591 3.834 1.00 90.44 83 ASP A C 1
ATOM 656 O O . ASP A 1 83 ? 5.218 -12.954 3.953 1.00 90.44 83 ASP A O 1
ATOM 660 N N . ILE A 1 84 ? 3.172 -12.793 4.819 1.00 87.44 84 ILE A N 1
ATOM 661 C CA . ILE A 1 84 ? 3.540 -13.448 6.084 1.00 87.44 84 ILE A CA 1
ATOM 662 C C . ILE A 1 84 ? 3.466 -14.980 5.962 1.00 87.44 84 ILE A C 1
ATOM 664 O O . ILE A 1 84 ? 4.375 -15.697 6.384 1.00 87.44 84 ILE A O 1
ATOM 668 N N . SER A 1 85 ? 2.383 -15.510 5.390 1.00 84.19 85 SER A N 1
ATOM 669 C CA . SER A 1 85 ? 2.082 -16.952 5.397 1.00 84.19 85 SER A CA 1
ATOM 670 C C . SER A 1 85 ? 2.962 -17.766 4.456 1.00 84.19 85 SER A C 1
ATOM 672 O O . SER A 1 85 ? 3.346 -18.895 4.774 1.00 84.19 85 SER A O 1
ATOM 674 N N . SER A 1 86 ? 3.362 -17.187 3.327 1.00 67.75 86 SER A N 1
ATOM 675 C CA . SER A 1 86 ? 4.221 -17.877 2.374 1.00 67.75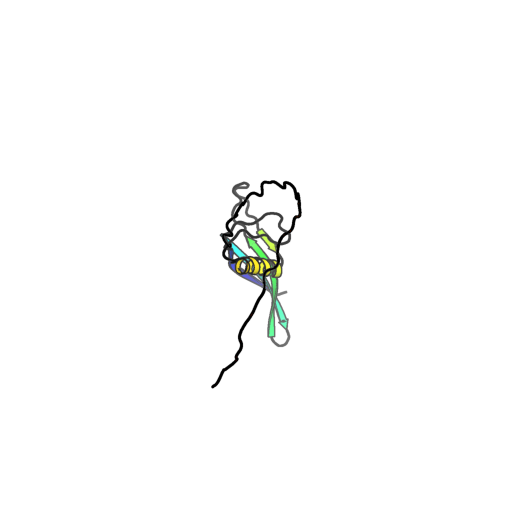 86 SER A CA 1
ATOM 676 C C . SER A 1 86 ? 5.702 -17.936 2.846 1.00 67.75 86 SER A C 1
ATOM 678 O O . SER A 1 86 ? 6.563 -18.344 2.065 1.00 67.75 86 SER A O 1
ATOM 680 N N . HIS A 1 87 ? 6.015 -17.632 4.123 1.00 58.38 87 HIS A N 1
ATOM 681 C CA . HIS A 1 87 ? 7.297 -17.899 4.816 1.00 58.38 87 HIS A CA 1
ATOM 682 C C . HIS A 1 87 ? 7.587 -19.407 5.012 1.00 58.38 87 HIS A C 1
ATOM 684 O O . HIS A 1 87 ? 8.206 -19.836 5.986 1.00 58.38 87 HIS A O 1
ATOM 690 N N . ARG A 1 88 ? 7.155 -20.271 4.089 1.00 53.31 88 ARG A N 1
ATOM 691 C CA . ARG A 1 88 ? 7.540 -21.681 4.129 1.00 53.31 88 ARG A CA 1
ATOM 692 C C . ARG A 1 88 ? 9.012 -21.766 3.714 1.00 53.31 88 ARG A C 1
ATOM 694 O O . ARG A 1 88 ? 9.316 -21.401 2.575 1.00 53.31 88 ARG A O 1
ATOM 701 N N . PRO A 1 89 ? 9.934 -22.258 4.566 1.00 49.00 89 PRO A N 1
ATOM 702 C CA . PRO A 1 89 ? 11.280 -22.555 4.109 1.00 49.00 89 PRO A CA 1
ATOM 703 C C . PRO A 1 89 ? 11.137 -23.532 2.947 1.00 49.00 89 PRO A C 1
ATOM 705 O O . PRO A 1 89 ? 10.548 -24.606 3.097 1.00 49.00 89 PRO A O 1
ATOM 708 N N . GLN A 1 90 ? 11.598 -23.113 1.767 1.00 51.19 90 GLN A N 1
ATOM 709 C CA . GLN A 1 90 ? 11.631 -23.954 0.584 1.00 51.19 90 GLN A CA 1
ATOM 710 C C . GLN A 1 90 ? 12.337 -25.251 0.975 1.00 51.19 90 GLN A C 1
ATOM 712 O O . GLN A 1 90 ? 13.548 -25.266 1.207 1.00 51.19 90 GLN A O 1
ATOM 717 N N . GLN A 1 91 ? 11.572 -26.337 1.094 1.00 50.78 91 GLN A N 1
ATOM 718 C CA . GLN A 1 91 ? 12.133 -27.670 1.190 1.00 50.78 91 GLN A CA 1
ATOM 719 C C . GLN A 1 91 ? 12.990 -27.860 -0.058 1.00 50.78 91 GLN A C 1
ATOM 721 O O . GLN A 1 91 ? 12.480 -28.024 -1.166 1.00 50.78 91 GLN A O 1
ATOM 726 N N . ARG A 1 92 ? 14.310 -27.808 0.138 1.00 47.97 92 ARG A N 1
ATOM 727 C CA . ARG A 1 92 ? 15.322 -28.300 -0.791 1.00 47.97 92 ARG A CA 1
ATOM 728 C C . ARG A 1 92 ? 15.117 -29.811 -0.936 1.00 47.97 92 ARG A C 1
ATOM 730 O O . ARG A 1 92 ? 15.821 -30.606 -0.327 1.00 47.97 92 ARG A O 1
ATOM 737 N N . GLY A 1 93 ? 14.092 -30.205 -1.684 1.00 50.62 93 GLY A N 1
ATOM 738 C CA . GLY A 1 93 ? 13.837 -31.584 -2.069 1.00 50.62 93 GLY A CA 1
ATOM 739 C C . GLY A 1 93 ? 14.753 -31.939 -3.227 1.00 50.62 93 GLY A C 1
ATOM 740 O O . GLY A 1 93 ? 14.512 -31.520 -4.360 1.00 50.62 93 GLY A O 1
ATOM 741 N N . GLY A 1 94 ? 15.831 -32.658 -2.916 1.00 49.72 94 GLY A N 1
ATOM 742 C CA . GLY A 1 94 ? 16.769 -33.208 -3.884 1.00 49.72 94 GLY A CA 1
ATOM 743 C C . GLY A 1 94 ? 16.036 -33.959 -4.990 1.00 49.72 94 GLY A C 1
ATOM 744 O O . GLY A 1 94 ? 15.230 -34.855 -4.748 1.00 49.72 94 GLY A O 1
ATOM 745 N N . ARG A 1 95 ? 16.312 -33.554 -6.225 1.00 50.06 95 ARG A N 1
ATOM 746 C CA . ARG A 1 95 ? 15.810 -34.187 -7.435 1.00 50.06 95 ARG A CA 1
ATOM 747 C C . ARG A 1 95 ? 16.653 -35.450 -7.664 1.00 50.06 95 ARG A C 1
ATOM 749 O O . ARG A 1 95 ? 17.638 -35.394 -8.391 1.00 50.06 95 ARG A O 1
ATOM 756 N N . ASP A 1 96 ? 16.313 -36.552 -6.995 1.00 52.06 96 ASP A N 1
ATOM 757 C CA . ASP A 1 96 ? 16.898 -37.869 -7.272 1.00 52.06 96 ASP A CA 1
ATOM 758 C C . ASP A 1 96 ? 16.341 -38.375 -8.609 1.00 52.06 96 ASP A C 1
ATOM 760 O O . ASP A 1 96 ? 15.235 -38.905 -8.720 1.00 52.06 96 ASP A O 1
ATOM 764 N N . THR A 1 97 ? 17.085 -38.102 -9.674 1.00 56.62 97 THR A N 1
ATOM 765 C CA . THR A 1 97 ? 16.828 -38.605 -11.019 1.00 56.62 97 THR A CA 1
ATOM 766 C C . THR A 1 97 ? 17.447 -39.991 -11.177 1.00 56.62 97 THR A C 1
ATOM 768 O O . THR A 1 97 ? 18.302 -40.203 -12.038 1.00 56.62 97 THR A O 1
ATOM 771 N N . THR A 1 98 ? 16.987 -40.979 -10.405 1.00 54.81 98 THR A N 1
ATOM 772 C CA . THR A 1 98 ? 17.322 -42.376 -10.705 1.00 54.81 98 THR A CA 1
ATOM 773 C C . THR A 1 98 ? 16.518 -42.844 -11.917 1.00 54.81 98 THR A C 1
ATOM 775 O O . THR A 1 98 ? 15.377 -43.308 -11.879 1.00 54.81 98 THR A O 1
ATOM 778 N N . LYS A 1 99 ? 17.167 -42.621 -13.055 1.00 53.84 99 LYS A N 1
ATOM 779 C CA . LYS A 1 99 ? 16.773 -42.953 -14.412 1.00 53.84 99 LYS A CA 1
ATOM 780 C C . LYS A 1 99 ? 16.637 -44.471 -14.557 1.00 53.84 99 LYS A C 1
ATOM 782 O O . LYS A 1 99 ? 17.605 -45.200 -14.738 1.00 53.84 99 LYS A O 1
ATOM 787 N N . ARG A 1 100 ? 15.387 -44.916 -14.544 1.00 59.88 100 ARG A N 1
ATOM 788 C CA . ARG A 1 100 ? 14.869 -46.153 -15.137 1.00 59.88 100 ARG A CA 1
ATOM 789 C C . ARG A 1 100 ? 15.531 -46.446 -16.500 1.00 59.88 100 ARG A C 1
ATOM 791 O O . ARG A 1 100 ? 15.324 -45.675 -17.435 1.00 59.88 100 ARG A O 1
ATOM 798 N N . ARG A 1 101 ? 16.256 -47.565 -16.631 1.00 54.69 101 ARG A N 1
ATOM 799 C CA . ARG A 1 101 ? 16.542 -48.275 -17.902 1.00 54.69 101 ARG A CA 1
ATOM 800 C C . ARG A 1 101 ? 16.702 -49.780 -17.611 1.00 54.69 101 ARG A C 1
ATOM 802 O O . ARG A 1 101 ? 17.623 -50.148 -16.902 1.00 54.69 101 ARG A O 1
ATOM 809 N N . THR A 1 102 ? 15.659 -50.580 -17.889 1.00 50.88 102 THR A N 1
ATOM 810 C CA . THR A 1 102 ? 15.592 -51.644 -18.937 1.00 50.88 102 THR A CA 1
ATOM 811 C C . THR A 1 102 ? 16.565 -52.809 -18.684 1.00 50.88 102 THR A C 1
ATOM 813 O O . THR A 1 102 ? 17.757 -52.571 -18.606 1.00 50.88 102 THR A O 1
ATOM 816 N N . ALA A 1 103 ? 16.166 -54.079 -18.587 1.00 52.25 103 ALA A N 1
ATOM 817 C CA . ALA A 1 103 ? 15.278 -54.796 -19.495 1.00 52.25 103 ALA A CA 1
ATOM 818 C C . ALA A 1 103 ? 14.706 -56.080 -18.863 1.00 52.25 103 ALA A C 1
ATOM 820 O O . ALA A 1 103 ? 15.362 -56.748 -18.067 1.00 52.25 103 ALA A O 1
ATOM 821 N N . SER A 1 104 ? 13.493 -56.433 -19.281 1.00 53.97 104 SER A N 1
ATOM 822 C CA . SER A 1 104 ? 12.935 -57.780 -19.184 1.00 53.97 104 SER A CA 1
ATOM 823 C C . SER A 1 104 ? 13.765 -58.778 -19.999 1.00 53.97 104 SER A C 1
ATOM 825 O O . SER A 1 104 ? 14.126 -58.454 -21.129 1.00 53.97 104 SER A O 1
ATOM 827 N N . ALA A 1 105 ? 13.966 -60.003 -19.498 1.00 49.34 105 ALA A N 1
ATOM 828 C CA . ALA A 1 105 ? 14.164 -61.182 -20.347 1.00 49.34 105 ALA A CA 1
ATOM 829 C C . ALA A 1 105 ? 13.858 -62.503 -19.603 1.00 49.34 105 ALA A C 1
ATOM 831 O O . ALA A 1 105 ? 14.684 -63.014 -18.860 1.00 49.34 105 ALA A O 1
ATOM 832 N N . ILE A 1 106 ? 12.664 -63.035 -19.892 1.00 54.22 106 ILE A N 1
ATOM 833 C CA . ILE A 1 106 ? 12.365 -64.448 -20.186 1.00 54.22 106 ILE A CA 1
ATOM 834 C C . ILE A 1 106 ? 12.472 -65.457 -19.027 1.00 54.22 106 ILE A C 1
ATOM 836 O O . ILE A 1 106 ? 13.498 -66.072 -18.758 1.00 54.22 106 ILE A O 1
ATOM 840 N N . GLU A 1 107 ? 11.298 -65.692 -18.450 1.00 55.50 107 GLU A N 1
ATOM 841 C CA . GLU A 1 107 ? 10.821 -66.967 -17.922 1.00 55.50 107 GLU A CA 1
ATOM 842 C C . GLU A 1 107 ? 11.146 -68.134 -18.879 1.00 55.50 107 GLU A C 1
ATOM 844 O O . GLU A 1 107 ? 10.695 -68.160 -20.025 1.00 55.50 107 GLU A O 1
ATOM 849 N N . ARG A 1 108 ? 11.925 -69.114 -18.410 1.00 47.88 108 ARG A N 1
ATOM 850 C CA . ARG A 1 108 ? 11.963 -70.462 -18.988 1.00 47.88 108 ARG A CA 1
ATOM 851 C C . ARG A 1 108 ? 12.084 -71.461 -17.839 1.00 47.88 108 ARG A C 1
ATOM 853 O O . ARG A 1 108 ? 13.100 -71.491 -17.150 1.00 47.88 108 ARG A O 1
ATOM 860 N N . GLY A 1 109 ? 11.005 -72.194 -17.586 1.00 50.25 109 GLY A N 1
ATOM 861 C C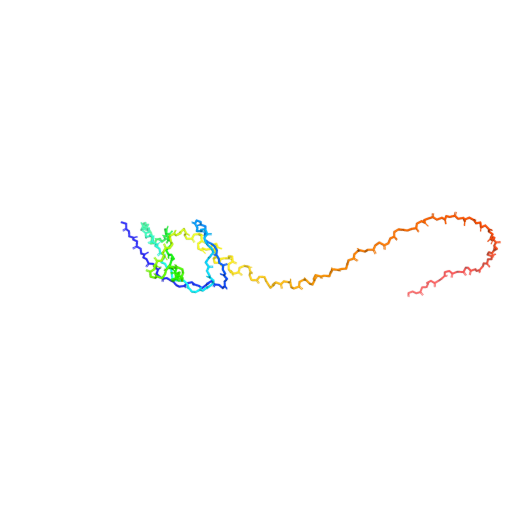A . GLY A 1 109 ? 10.959 -73.270 -16.604 1.00 50.25 109 GLY A CA 1
ATOM 862 C C . GLY A 1 109 ? 11.265 -74.616 -17.241 1.00 50.25 109 GLY A C 1
ATOM 863 O O . GLY A 1 109 ? 10.790 -74.857 -18.342 1.00 50.25 109 GLY A O 1
ATOM 864 N N . GLU A 1 110 ? 12.000 -75.461 -16.515 1.00 50.72 110 GLU A N 1
ATOM 865 C CA . GLU A 1 110 ? 12.143 -76.922 -16.668 1.00 50.72 110 GLU A CA 1
ATOM 866 C C . GLU A 1 110 ? 12.508 -77.414 -15.240 1.00 50.72 110 GLU A C 1
ATOM 868 O O . GLU A 1 110 ? 13.549 -77.041 -14.709 1.00 50.72 110 GLU A O 1
ATOM 873 N N . ASN A 1 111 ? 11.566 -77.865 -14.394 1.00 54.22 111 ASN A N 1
ATOM 874 C CA . ASN A 1 111 ? 11.163 -79.272 -14.201 1.00 54.22 111 ASN A CA 1
ATOM 875 C C . ASN A 1 111 ? 12.339 -80.243 -14.416 1.00 54.22 111 ASN A C 1
ATOM 877 O O . ASN A 1 111 ? 12.840 -80.337 -15.522 1.00 54.22 111 ASN A O 1
ATOM 881 N N . GLU A 1 112 ? 12.907 -80.844 -13.366 1.00 51.69 112 GLU A N 1
ATOM 882 C CA . GLU A 1 112 ? 12.664 -82.222 -12.878 1.00 51.69 112 GLU A CA 1
ATOM 883 C C . GLU A 1 112 ? 13.479 -82.358 -11.559 1.00 51.69 112 GLU A C 1
ATOM 885 O O . GLU A 1 112 ? 14.606 -81.885 -11.486 1.00 51.69 112 GLU A O 1
ATOM 890 N N . GLY A 1 113 ? 12.974 -82.802 -10.403 1.00 45.97 113 GLY A N 1
ATOM 891 C CA . GLY A 1 113 ? 12.499 -84.155 -10.113 1.00 45.97 113 GLY A CA 1
ATOM 892 C C . GLY A 1 113 ? 13.613 -85.008 -9.468 1.00 45.97 113 GLY A C 1
ATOM 893 O O . GLY A 1 113 ? 14.433 -85.528 -10.204 1.00 45.97 113 GLY A O 1
ATOM 894 N N . MET A 1 114 ? 13.616 -85.151 -8.126 1.00 42.75 114 MET A N 1
ATOM 895 C CA . MET A 1 114 ? 14.243 -86.200 -7.262 1.00 42.75 114 MET A CA 1
ATOM 896 C C . MET A 1 114 ? 14.860 -85.585 -5.989 1.00 42.75 114 MET A C 1
ATOM 898 O O . MET A 1 114 ? 15.535 -84.572 -6.065 1.00 42.75 114 MET A O 1
ATOM 902 N N . ALA A 1 115 ? 14.745 -86.132 -4.780 1.00 46.25 115 ALA A N 1
ATOM 903 C CA . ALA A 1 115 ? 14.017 -87.283 -4.267 1.00 46.25 115 ALA A CA 1
ATOM 904 C C . ALA A 1 115 ? 13.856 -87.109 -2.743 1.00 46.25 115 ALA A C 1
ATOM 906 O O . ALA A 1 115 ? 14.663 -86.463 -2.077 1.00 46.25 115 ALA A O 1
ATOM 907 N N . LEU A 1 116 ? 12.789 -87.705 -2.218 1.00 50.66 116 LEU A N 1
ATOM 908 C CA . LEU A 1 116 ? 12.445 -87.816 -0.804 1.00 50.66 116 LEU A CA 1
ATOM 909 C C . LEU A 1 116 ? 13.515 -88.593 -0.020 1.00 50.66 116 LEU A C 1
ATOM 911 O O . LEU A 1 116 ? 13.891 -89.688 -0.430 1.00 50.66 116 LEU A O 1
ATOM 915 N N . ALA A 1 117 ? 13.896 -88.097 1.159 1.00 46.91 117 ALA A N 1
ATOM 916 C CA . ALA A 1 117 ? 14.490 -88.928 2.207 1.00 46.91 117 ALA A CA 1
ATOM 917 C C . ALA A 1 117 ? 14.159 -88.387 3.616 1.00 46.91 117 ALA A C 1
ATOM 919 O O . ALA A 1 117 ? 14.820 -87.496 4.134 1.00 46.91 117 ALA A O 1
ATOM 920 N N . ASN A 1 118 ? 13.077 -88.933 4.178 1.00 37.06 118 ASN A N 1
ATOM 921 C CA . ASN A 1 118 ? 12.836 -89.317 5.578 1.00 37.06 118 ASN A CA 1
ATOM 922 C C . ASN A 1 118 ? 13.418 -88.504 6.766 1.00 37.06 118 ASN A C 1
ATOM 924 O O . ASN A 1 118 ? 14.609 -88.529 7.057 1.00 37.06 118 ASN A O 1
ATOM 928 N N . GLN A 1 119 ? 12.479 -87.966 7.561 1.00 45.03 119 GLN A N 1
ATOM 929 C CA . GLN A 1 119 ? 12.487 -87.776 9.035 1.00 45.03 119 GLN A CA 1
ATOM 930 C C . GLN A 1 119 ? 12.864 -89.084 9.803 1.00 45.03 119 GLN A C 1
ATOM 932 O O . GLN A 1 119 ? 12.762 -90.130 9.156 1.00 45.03 119 GLN A O 1
ATOM 937 N N . PRO A 1 120 ? 13.183 -89.135 11.139 1.00 49.53 120 PRO A N 1
ATOM 938 C CA . PRO A 1 120 ? 12.472 -88.408 12.222 1.00 49.53 120 PRO A CA 1
ATOM 939 C C . PRO A 1 120 ? 13.185 -88.118 13.580 1.00 49.53 120 PRO A C 1
ATOM 941 O O . PRO A 1 120 ? 14.269 -88.607 13.876 1.00 49.53 120 PRO A O 1
ATOM 944 N N . GLY A 1 121 ? 12.463 -87.394 14.454 1.00 40.16 121 GLY A N 1
ATOM 945 C CA . GLY A 1 121 ? 12.608 -87.389 15.927 1.00 40.16 121 GLY A CA 1
ATOM 946 C C . GLY A 1 121 ? 13.381 -86.188 16.497 1.00 40.16 121 GLY A C 1
ATOM 947 O O . GLY A 1 121 ? 14.414 -85.817 15.970 1.00 40.16 121 GLY A O 1
ATOM 948 N N . SER A 1 122 ? 12.994 -85.497 17.570 1.00 46.94 122 SER A N 1
ATOM 949 C CA . SER A 1 122 ? 11.906 -85.660 18.530 1.00 46.94 122 SER A CA 1
ATOM 950 C C . SER A 1 122 ? 11.745 -84.343 19.303 1.00 46.94 122 SER A C 1
ATOM 952 O O . SER A 1 122 ? 12.712 -83.814 19.833 1.00 46.94 122 SER A O 1
ATOM 954 N N . ASN A 1 123 ? 10.508 -83.853 19.370 1.00 38.91 123 ASN A N 1
ATOM 955 C CA . ASN A 1 123 ? 9.787 -83.540 20.607 1.00 38.91 123 ASN A CA 1
ATOM 956 C C . ASN A 1 123 ? 10.523 -82.781 21.742 1.00 38.91 123 ASN A C 1
ATOM 958 O O . ASN A 1 123 ? 11.391 -83.342 22.405 1.00 38.91 123 ASN A O 1
ATOM 962 N N . THR A 1 124 ? 10.013 -81.604 22.124 1.00 48.62 124 THR A N 1
ATOM 963 C CA . THR A 1 124 ? 9.265 -81.392 23.393 1.00 48.62 124 THR A CA 1
ATOM 964 C C . THR A 1 124 ? 9.339 -79.927 23.836 1.00 48.62 124 THR A C 1
ATOM 966 O O . THR A 1 124 ? 10.412 -79.366 24.041 1.00 48.62 124 THR A O 1
ATOM 969 N N . LEU A 1 125 ? 8.160 -79.332 24.028 1.00 48.72 125 LEU A N 1
ATOM 970 C CA . LEU A 1 125 ? 7.931 -78.055 24.700 1.00 48.72 125 LEU A CA 1
ATOM 971 C C . LEU A 1 125 ? 8.506 -78.023 26.127 1.00 48.72 125 LEU A C 1
ATOM 973 O O . LEU A 1 125 ? 8.274 -78.958 26.890 1.00 48.72 125 LEU A O 1
ATOM 977 N N . LYS A 1 126 ? 9.056 -76.874 26.548 1.00 40.50 126 LYS A N 1
ATOM 978 C CA . LYS A 1 126 ? 8.819 -76.322 27.899 1.00 40.50 126 LYS A CA 1
ATOM 979 C C . LYS A 1 126 ? 9.286 -74.861 28.020 1.00 40.50 126 LYS A C 1
ATOM 981 O O . LYS A 1 126 ? 10.469 -74.593 28.176 1.00 40.50 126 LYS A O 1
ATOM 986 N N . LEU A 1 127 ? 8.327 -73.930 27.991 1.00 41.69 127 LEU A N 1
ATOM 987 C CA . LEU A 1 127 ? 8.298 -72.805 28.944 1.00 41.69 127 LEU A CA 1
ATOM 988 C C . LEU A 1 127 ? 7.954 -73.409 30.318 1.00 41.69 127 LEU A C 1
ATOM 990 O O . LEU A 1 127 ? 7.214 -74.402 30.339 1.00 41.69 127 LEU A O 1
ATOM 994 N N . PRO A 1 128 ? 8.497 -72.920 31.445 1.00 52.22 128 PRO A N 1
ATOM 995 C CA . PRO A 1 128 ? 7.936 -71.742 32.147 1.00 52.22 128 PRO A CA 1
ATOM 996 C C . PRO A 1 128 ? 9.051 -70.931 32.882 1.00 52.22 128 PRO A C 1
ATOM 998 O O . PRO A 1 128 ? 10.195 -71.371 32.895 1.00 52.22 128 PRO A O 1
ATOM 1001 N N . PHE A 1 129 ? 8.908 -69.743 33.471 1.00 43.72 129 PHE A N 1
ATOM 1002 C CA . PHE A 1 129 ? 7.828 -68.924 34.021 1.00 43.72 129 PHE A CA 1
ATOM 1003 C C . PHE A 1 129 ? 8.169 -67.447 33.780 1.00 43.72 129 PHE A C 1
ATOM 1005 O O . PHE A 1 129 ? 9.384 -67.140 33.740 1.00 43.72 129 PHE A O 1
#

pLDDT: mean 75.25, std 19.2, range [37.06, 95.75]

Secondary structure (DSSP, 8-state):
-EEEEEEEEEEESS-EE-TT--SEEPSEEEEEEEEEEEEEETTEEEEEEEEEEEEPPPPTTSTT---EEEE-HHHHHHHHHHHHHT-------------------------------------------

Organism: NCBI:txid3024400